Protein AF-D1CSE2-F1 (afdb_monomer)

Structure (mmCIF, N/CA/C/O backbone):
data_AF-D1CSE2-F1
#
_entry.id   AF-D1CSE2-F1
#
loop_
_atom_site.group_PDB
_atom_site.id
_atom_site.type_symbol
_atom_site.label_atom_id
_atom_site.label_alt_id
_atom_site.label_comp_id
_atom_site.label_asym_id
_atom_site.label_entity_id
_atom_site.label_seq_id
_atom_site.pdbx_PDB_ins_code
_atom_site.Cartn_x
_atom_site.Cartn_y
_atom_site.Cartn_z
_atom_site.occupancy
_atom_site.B_iso_or_equiv
_atom_site.auth_seq_id
_atom_site.auth_comp_id
_atom_site.auth_asym_id
_atom_site.auth_atom_id
_atom_site.pdbx_PDB_model_num
ATOM 1 N N . PHE A 1 1 ? -4.106 7.286 -16.948 1.00 47.62 1 PHE A N 1
ATOM 2 C CA . PHE A 1 1 ? -4.965 6.828 -15.831 1.00 47.62 1 PHE A CA 1
ATOM 3 C C . PHE A 1 1 ? -6.020 5.774 -16.236 1.00 47.62 1 PHE A C 1
ATOM 5 O O . PHE A 1 1 ? -6.965 5.538 -15.498 1.00 47.62 1 PHE A O 1
ATOM 12 N N . ALA A 1 2 ? -5.854 5.065 -17.362 1.00 51.59 2 ALA A N 1
ATOM 13 C CA . ALA A 1 2 ? -6.944 4.370 -18.063 1.00 51.59 2 ALA A CA 1
ATOM 14 C C . ALA A 1 2 ? -7.133 2.861 -17.750 1.00 51.59 2 ALA A C 1
ATOM 16 O O . ALA A 1 2 ? -7.564 2.118 -18.621 1.0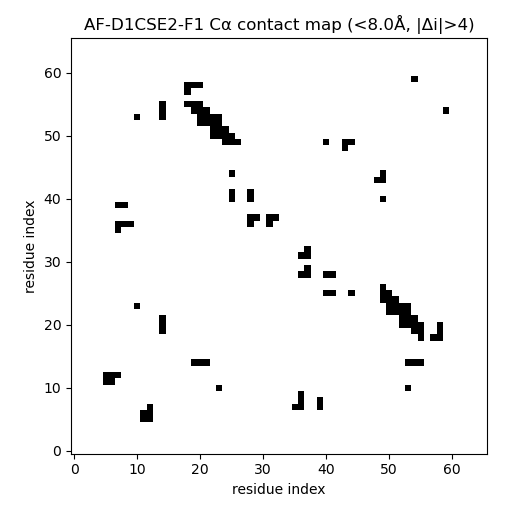0 51.59 2 ALA A O 1
ATOM 17 N N . LYS A 1 3 ? -6.793 2.369 -16.548 1.00 56.97 3 LYS A N 1
ATOM 18 C CA . LYS A 1 3 ? -6.874 0.917 -16.231 1.00 56.97 3 LYS A CA 1
ATOM 19 C C . LYS A 1 3 ? -7.734 0.536 -15.022 1.00 56.97 3 LYS A C 1
ATOM 21 O O . LYS A 1 3 ? -7.710 -0.621 -14.622 1.00 56.97 3 LYS A O 1
ATOM 26 N N . GLY A 1 4 ? -8.474 1.471 -14.421 1.00 58.19 4 GLY A N 1
ATOM 27 C CA . GLY A 1 4 ? -9.294 1.142 -13.247 1.00 58.19 4 GLY A CA 1
ATOM 28 C C . GLY A 1 4 ? -8.462 0.617 -12.071 1.00 58.19 4 GLY A C 1
ATOM 29 O O . GLY A 1 4 ? -8.943 -0.203 -11.296 1.00 58.19 4 GLY A O 1
ATOM 30 N N . PHE A 1 5 ? -7.208 1.079 -11.926 1.00 59.88 5 PHE A N 1
ATOM 31 C CA . PHE A 1 5 ? -6.338 0.677 -10.814 1.00 59.88 5 PHE A CA 1
ATOM 32 C C . PHE A 1 5 ? -7.026 0.870 -9.460 1.00 59.88 5 PHE A C 1
ATOM 34 O O . PHE A 1 5 ? -6.836 0.062 -8.574 1.00 59.88 5 PHE A O 1
ATOM 41 N N . ASN A 1 6 ? -7.937 1.832 -9.335 1.00 61.81 6 ASN A N 1
ATOM 42 C CA . ASN A 1 6 ? -8.766 2.057 -8.149 1.00 61.81 6 ASN A CA 1
ATOM 43 C C . ASN A 1 6 ? -9.530 0.807 -7.657 1.00 61.81 6 ASN A C 1
ATOM 45 O O . ASN A 1 6 ? -9.809 0.704 -6.465 1.00 61.81 6 ASN A O 1
ATOM 49 N N . GLU A 1 7 ? -9.896 -0.113 -8.555 1.00 64.75 7 GLU A N 1
ATOM 50 C CA . GLU A 1 7 ? -10.622 -1.346 -8.222 1.00 64.75 7 GLU A CA 1
ATOM 51 C C . GLU A 1 7 ? -9.689 -2.521 -7.911 1.00 64.75 7 GLU A C 1
ATOM 53 O O . GLU A 1 7 ? -10.061 -3.412 -7.149 1.00 64.75 7 GLU A O 1
ATOM 58 N N . ILE A 1 8 ? -8.482 -2.527 -8.486 1.00 68.88 8 ILE A N 1
ATOM 59 C CA . ILE A 1 8 ? -7.526 -3.643 -8.384 1.00 68.88 8 ILE A CA 1
ATOM 60 C C . ILE A 1 8 ? -6.324 -3.353 -7.482 1.00 68.88 8 ILE A C 1
ATOM 62 O O . ILE A 1 8 ? -5.603 -4.286 -7.132 1.00 68.88 8 ILE A O 1
ATOM 66 N N . ASP A 1 9 ? -6.091 -2.088 -7.134 1.00 79.25 9 ASP A N 1
ATOM 67 C CA . ASP A 1 9 ? -4.960 -1.646 -6.333 1.00 79.25 9 ASP A CA 1
ATOM 68 C C . ASP A 1 9 ? -5.219 -2.015 -4.864 1.00 79.25 9 ASP A C 1
ATOM 70 O O . ASP A 1 9 ? -6.096 -1.428 -4.211 1.00 79.25 9 ASP A O 1
ATOM 74 N N . PRO A 1 10 ? -4.467 -2.988 -4.321 1.00 82.94 10 PRO A N 1
ATOM 75 C CA . PRO A 1 10 ? -4.628 -3.420 -2.940 1.00 82.94 10 PRO A CA 1
ATOM 76 C C . PRO A 1 10 ? -4.360 -2.283 -1.947 1.00 82.94 10 PRO A C 1
ATOM 78 O O . PRO A 1 10 ? -4.964 -2.260 -0.880 1.00 82.94 10 PRO A O 1
ATOM 81 N N . VAL A 1 11 ? -3.488 -1.327 -2.281 1.00 86.81 11 VAL A N 1
ATOM 82 C CA . VAL A 1 11 ? -3.139 -0.199 -1.413 1.00 86.81 11 VAL A CA 1
ATOM 83 C C . VAL A 1 11 ? -4.344 0.728 -1.258 1.00 86.81 11 VAL A C 1
ATOM 85 O O . VAL A 1 11 ? -4.680 1.123 -0.143 1.00 86.81 11 VAL A O 1
ATOM 88 N N . ILE A 1 12 ? -5.062 1.015 -2.346 1.00 86.31 12 ILE A N 1
ATOM 89 C CA . ILE A 1 12 ? -6.289 1.825 -2.296 1.00 86.31 12 ILE A CA 1
ATOM 90 C C . ILE A 1 12 ? -7.389 1.097 -1.512 1.00 86.31 12 ILE A C 1
ATOM 92 O O . ILE A 1 12 ? -8.068 1.719 -0.691 1.00 86.31 12 ILE A O 1
ATOM 96 N N . GLN A 1 13 ? -7.553 -0.213 -1.718 1.00 85.94 13 GLN A N 1
ATOM 97 C CA . GLN A 1 13 ? -8.541 -1.004 -0.977 1.00 85.94 13 GLN A CA 1
ATOM 98 C C . GLN A 1 13 ? -8.264 -1.002 0.535 1.00 85.94 13 GLN A C 1
ATOM 100 O O . GLN A 1 13 ? -9.169 -0.712 1.318 1.00 85.94 13 GLN A O 1
ATOM 105 N N . ILE A 1 14 ? -7.012 -1.237 0.945 1.00 86.25 14 ILE A N 1
ATOM 106 C CA . ILE A 1 14 ? -6.604 -1.213 2.359 1.00 86.25 14 ILE A CA 1
ATOM 107 C C . ILE A 1 14 ? -6.763 0.194 2.951 1.00 86.25 14 ILE A C 1
ATOM 109 O O . ILE A 1 14 ? -7.208 0.336 4.093 1.00 86.25 14 ILE A O 1
ATOM 113 N N . ALA A 1 15 ? -6.450 1.246 2.188 1.00 87.12 15 ALA A N 1
ATOM 114 C CA . ALA A 1 15 ? -6.621 2.627 2.635 1.00 87.12 15 ALA A CA 1
ATOM 115 C C . ALA A 1 15 ? -8.094 2.971 2.907 1.00 87.12 15 ALA A C 1
ATOM 117 O O . ALA A 1 15 ? -8.391 3.633 3.905 1.00 87.12 15 ALA A O 1
ATOM 118 N N . ARG A 1 16 ? -9.009 2.492 2.051 1.00 84.56 16 ARG A N 1
ATOM 119 C CA . ARG A 1 16 ? -10.461 2.661 2.217 1.00 84.56 16 ARG A CA 1
ATOM 120 C C . ARG A 1 16 ? -11.008 1.873 3.406 1.00 84.56 16 ARG A C 1
ATOM 122 O O . ARG A 1 16 ? -11.853 2.397 4.119 1.00 84.56 16 ARG A O 1
ATOM 129 N N . SER A 1 17 ? -10.538 0.643 3.634 1.00 84.25 17 SER A N 1
ATOM 130 C CA . SER A 1 17 ? -11.027 -0.190 4.743 1.00 84.25 17 SER A CA 1
ATOM 131 C C . SER A 1 17 ? -10.482 0.245 6.103 1.00 84.25 17 SER A C 1
ATOM 133 O O . SER A 1 17 ? -11.184 0.179 7.105 1.00 84.25 17 SER A O 1
ATOM 135 N N . THR A 1 18 ? -9.213 0.649 6.151 1.00 83.56 18 THR A N 1
ATOM 136 C CA . THR A 1 18 ? -8.493 0.859 7.414 1.00 83.56 18 THR A CA 1
ATOM 137 C C . THR A 1 18 ? -8.627 2.294 7.914 1.00 83.56 18 THR A C 1
ATOM 139 O O . THR A 1 18 ? -8.618 2.515 9.122 1.00 83.56 18 THR A O 1
ATOM 142 N N . MET A 1 19 ? -8.733 3.275 7.002 1.00 83.62 19 MET A N 1
ATOM 143 C CA . MET A 1 19 ? -8.804 4.718 7.305 1.00 83.62 19 MET A CA 1
ATOM 144 C C . MET A 1 19 ? -7.703 5.226 8.265 1.00 83.62 19 MET A C 1
ATOM 146 O O . MET A 1 19 ? -7.860 6.272 8.893 1.00 83.62 19 MET A O 1
ATOM 150 N N . LYS A 1 20 ? -6.579 4.500 8.353 1.00 85.88 20 LYS A N 1
ATOM 151 C CA . LYS A 1 20 ? -5.376 4.807 9.144 1.00 85.88 20 LYS A CA 1
ATOM 152 C C . LYS A 1 20 ? -4.122 4.586 8.297 1.00 85.88 20 LYS A C 1
ATOM 154 O O . LYS A 1 20 ? -4.194 3.991 7.221 1.00 85.88 20 LYS A O 1
ATOM 159 N N . ALA A 1 21 ? -2.977 5.054 8.791 1.00 88.19 21 ALA A N 1
ATOM 160 C CA . ALA A 1 21 ? -1.680 4.774 8.184 1.00 88.19 21 ALA A CA 1
ATOM 161 C C . ALA A 1 21 ? -1.351 3.272 8.225 1.00 88.19 21 ALA A C 1
ATOM 163 O O . ALA A 1 21 ? -1.566 2.623 9.249 1.00 88.19 21 ALA A O 1
ATOM 164 N N . PHE A 1 22 ? -0.792 2.735 7.141 1.00 89.56 22 PHE A N 1
ATOM 165 C CA . PHE A 1 22 ? -0.314 1.353 7.081 1.00 89.56 22 PHE A CA 1
ATOM 166 C C . PHE A 1 22 ? 0.914 1.219 6.176 1.00 89.56 22 PHE A C 1
ATOM 168 O O . PHE A 1 22 ? 1.138 2.022 5.267 1.00 89.56 22 PHE A O 1
ATOM 175 N N . THR A 1 23 ? 1.714 0.188 6.433 1.00 90.44 23 THR A N 1
ATOM 176 C CA . THR A 1 23 ? 2.862 -0.203 5.609 1.00 90.44 23 THR A CA 1
ATOM 177 C C . THR A 1 23 ? 2.464 -1.306 4.636 1.00 90.44 23 THR A C 1
ATOM 179 O O . THR A 1 23 ? 1.577 -2.117 4.906 1.00 90.44 23 THR A O 1
ATOM 182 N N . TRP A 1 24 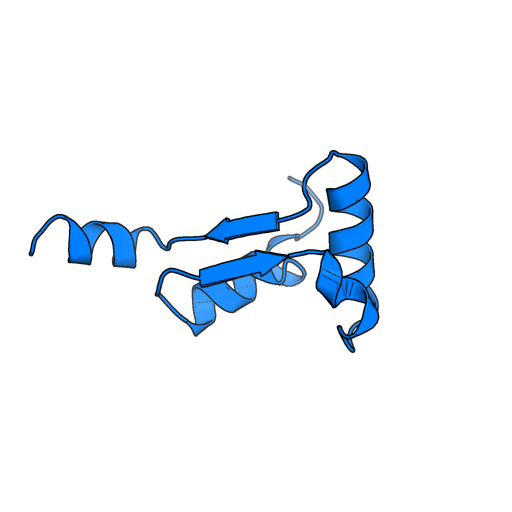? 3.146 -1.374 3.499 1.00 88.81 24 TRP A N 1
ATOM 183 C CA . TRP A 1 24 ? 2.990 -2.465 2.543 1.00 88.81 24 TRP A CA 1
ATOM 184 C C . TRP A 1 24 ? 4.318 -2.797 1.867 1.00 88.81 24 TRP A C 1
ATOM 186 O O . TRP A 1 24 ? 5.224 -1.967 1.766 1.00 88.81 24 TRP A O 1
ATOM 196 N N . SER A 1 25 ? 4.443 -4.044 1.412 1.00 86.62 25 SER A N 1
ATOM 197 C CA . SER A 1 25 ? 5.632 -4.535 0.719 1.00 86.62 25 SER A CA 1
ATOM 198 C C . SER A 1 25 ? 5.285 -5.636 -0.277 1.00 86.62 25 SER A C 1
ATOM 200 O O . SER A 1 25 ? 4.539 -6.571 0.018 1.00 86.62 25 SER A O 1
ATOM 202 N N . SER A 1 26 ? 5.911 -5.555 -1.447 1.00 79.44 26 SER A N 1
ATOM 203 C CA . SER A 1 26 ? 5.904 -6.574 -2.498 1.00 79.44 26 SER A CA 1
ATOM 204 C C . SER A 1 26 ? 6.648 -7.854 -2.099 1.00 79.44 26 SER A C 1
ATOM 206 O O . SER A 1 26 ? 6.475 -8.879 -2.761 1.00 79.44 26 SER A O 1
ATOM 208 N N . ALA A 1 27 ? 7.428 -7.851 -1.008 1.00 72.25 27 ALA A N 1
ATOM 209 C CA . ALA A 1 27 ? 8.118 -9.044 -0.505 1.00 72.25 27 ALA A CA 1
ATOM 210 C C . ALA A 1 27 ? 7.134 -10.180 -0.163 1.00 72.25 27 ALA A C 1
ATOM 212 O O . ALA A 1 27 ? 7.414 -11.349 -0.432 1.00 72.25 27 ALA A O 1
ATOM 213 N N . ASN A 1 28 ? 5.934 -9.825 0.311 1.00 63.62 28 ASN A N 1
ATOM 214 C CA . ASN A 1 2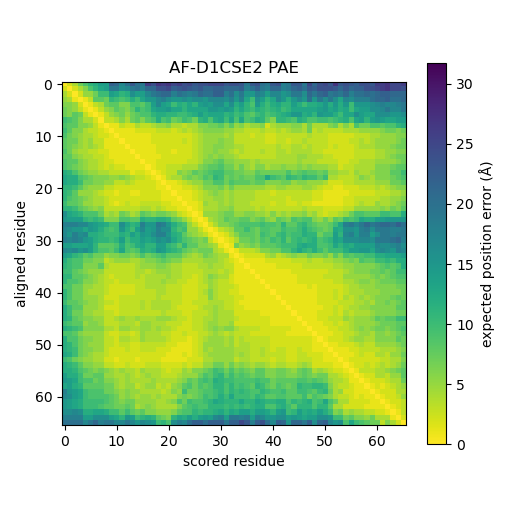8 ? 4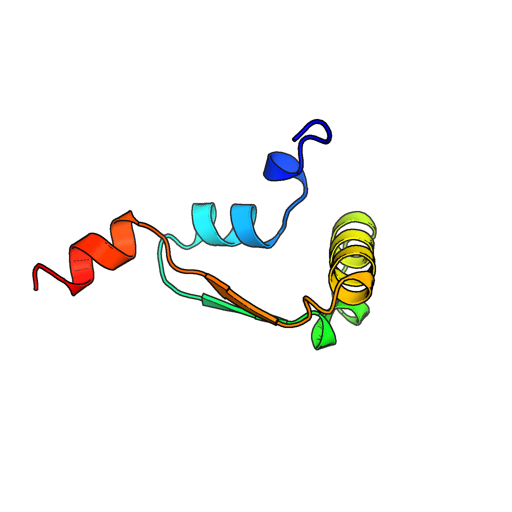.856 -10.768 0.614 1.00 63.62 28 ASN A CA 1
ATOM 215 C C . ASN A 1 28 ? 3.989 -11.124 -0.608 1.00 63.62 28 ASN A C 1
ATOM 217 O O . ASN A 1 28 ? 3.037 -11.885 -0.488 1.00 63.62 28 ASN A O 1
ATOM 221 N N . SER A 1 29 ? 4.314 -10.658 -1.820 1.00 63.12 29 SER A N 1
ATOM 222 C CA . SER A 1 29 ? 3.537 -10.963 -3.041 1.00 63.12 29 SER A CA 1
ATOM 223 C C . SER A 1 29 ? 3.443 -12.461 -3.380 1.00 63.12 29 SER A C 1
ATOM 225 O O . SER A 1 29 ? 2.604 -12.857 -4.189 1.00 63.12 29 SER A O 1
ATOM 227 N N . ARG A 1 30 ? 4.288 -13.315 -2.781 1.00 61.22 30 ARG A N 1
ATOM 228 C CA . ARG A 1 30 ? 4.190 -14.784 -2.886 1.00 61.22 30 ARG A CA 1
ATOM 229 C C . ARG A 1 30 ? 3.105 -15.390 -1.991 1.00 61.22 30 ARG A C 1
ATOM 231 O O . ARG A 1 30 ? 2.599 -16.451 -2.329 1.00 61.22 30 ARG A O 1
ATOM 238 N N . THR A 1 31 ? 2.742 -14.738 -0.886 1.00 64.44 31 THR A N 1
ATOM 239 C CA . THR A 1 31 ? 1.692 -15.200 0.043 1.00 64.44 31 THR A CA 1
ATOM 240 C C . THR A 1 31 ? 0.324 -14.589 -0.270 1.00 64.44 31 THR A C 1
ATOM 242 O O . THR A 1 31 ? -0.701 -15.032 0.252 1.00 64.44 31 THR A O 1
ATOM 245 N N . VAL A 1 32 ? 0.284 -13.598 -1.166 1.00 71.06 32 VAL A N 1
ATOM 246 C CA . VAL A 1 32 ? -0.947 -12.993 -1.678 1.00 71.06 32 VAL A CA 1
ATOM 247 C C . VAL A 1 32 ? -1.738 -14.022 -2.492 1.00 71.06 32 VAL A C 1
ATOM 249 O O . VAL A 1 32 ? -1.325 -14.427 -3.576 1.00 71.06 32 VAL A O 1
ATOM 252 N N . ARG A 1 33 ? -2.920 -14.405 -1.991 1.00 67.69 33 ARG A N 1
ATOM 253 C CA . ARG A 1 33 ? -3.794 -15.414 -2.622 1.00 67.69 33 ARG A CA 1
ATOM 254 C C . ARG A 1 33 ? -4.372 -14.985 -3.978 1.00 67.69 33 ARG A C 1
ATOM 256 O O . ARG A 1 33 ? -4.744 -15.834 -4.781 1.00 67.69 33 ARG A O 1
ATOM 263 N N . SER A 1 34 ? -4.465 -13.681 -4.250 1.00 81.31 34 SER A N 1
ATOM 264 C CA . SER A 1 34 ? -5.047 -13.160 -5.493 1.00 81.31 34 SER A CA 1
ATOM 265 C C . SER A 1 34 ? -3.997 -12.968 -6.590 1.00 81.31 34 SER A C 1
ATOM 267 O O . SER A 1 34 ? -3.085 -12.148 -6.460 1.00 81.31 34 SER A O 1
ATOM 269 N N . ARG A 1 35 ? -4.177 -13.659 -7.727 1.00 83.50 35 ARG A N 1
ATOM 270 C CA . ARG A 1 35 ? -3.314 -13.537 -8.919 1.00 83.50 35 ARG A CA 1
ATOM 271 C C . ARG A 1 35 ? -3.207 -12.095 -9.426 1.00 83.50 35 ARG A C 1
ATOM 273 O O . ARG A 1 35 ? -2.122 -11.673 -9.812 1.00 83.50 35 ARG A O 1
ATOM 280 N N . ARG A 1 36 ? -4.311 -11.338 -9.406 1.00 81.62 36 ARG A N 1
ATOM 281 C CA . ARG A 1 36 ? -4.340 -9.935 -9.865 1.00 81.62 36 ARG A CA 1
ATOM 282 C C . ARG A 1 36 ? -3.499 -9.030 -8.965 1.00 81.62 36 ARG A C 1
ATOM 284 O O . ARG A 1 36 ? -2.701 -8.248 -9.464 1.00 81.62 36 ARG A O 1
ATOM 291 N N . VAL A 1 37 ? -3.617 -9.202 -7.649 1.00 79.38 37 VAL A N 1
ATOM 292 C CA . VAL A 1 37 ? -2.848 -8.430 -6.660 1.00 79.38 37 VAL A CA 1
ATOM 293 C C . VAL A 1 37 ? -1.357 -8.773 -6.733 1.00 79.38 37 VAL A C 1
ATOM 295 O O . VAL A 1 37 ? -0.505 -7.892 -6.656 1.00 79.38 37 VAL A O 1
ATOM 298 N N . ARG A 1 38 ? -1.020 -10.050 -6.948 1.00 84.62 38 ARG A N 1
ATOM 299 C CA . ARG A 1 38 ? 0.364 -10.469 -7.193 1.00 84.62 38 ARG A CA 1
ATOM 300 C C . ARG A 1 38 ? 0.944 -9.814 -8.452 1.00 84.62 38 ARG A C 1
ATOM 302 O O . ARG A 1 38 ? 2.067 -9.325 -8.393 1.00 84.62 38 ARG A O 1
ATOM 309 N N . GLN A 1 39 ? 0.194 -9.789 -9.557 1.00 85.06 39 GLN A N 1
ATOM 310 C CA . GLN A 1 39 ? 0.643 -9.148 -10.797 1.00 85.06 39 GLN A CA 1
ATOM 311 C C . GLN A 1 39 ? 0.871 -7.644 -10.607 1.00 85.06 39 GLN A C 1
ATOM 313 O O . GLN A 1 39 ? 1.905 -7.145 -11.025 1.00 85.06 39 GLN A O 1
ATOM 318 N N . PHE A 1 40 ? -0.020 -6.951 -9.891 1.00 84.88 40 PHE A N 1
ATOM 319 C CA . PHE A 1 40 ? 0.154 -5.534 -9.559 1.00 84.88 40 PHE A CA 1
ATOM 320 C C . PHE A 1 40 ? 1.496 -5.255 -8.863 1.00 84.88 40 PHE A C 1
ATOM 322 O O . PHE A 1 40 ? 2.238 -4.369 -9.280 1.00 84.88 40 PHE A O 1
ATOM 329 N N . TYR A 1 41 ? 1.852 -6.043 -7.840 1.00 86.56 41 TYR A N 1
ATOM 330 C CA . TYR A 1 41 ? 3.136 -5.875 -7.152 1.00 86.56 41 TYR A CA 1
ATOM 331 C C . TYR A 1 41 ? 4.346 -6.215 -8.032 1.00 86.56 41 TYR A C 1
ATOM 333 O O . TYR A 1 41 ? 5.399 -5.605 -7.859 1.00 86.56 41 TYR A O 1
ATOM 341 N N . LEU A 1 42 ? 4.224 -7.173 -8.958 1.00 87.38 42 LEU A N 1
ATOM 342 C CA . LEU A 1 42 ? 5.287 -7.490 -9.919 1.00 87.38 42 LEU A CA 1
ATOM 343 C C . LEU A 1 42 ? 5.493 -6.352 -10.923 1.00 87.38 42 LEU A C 1
ATOM 345 O O . LEU A 1 42 ? 6.634 -5.961 -11.161 1.00 87.38 42 LEU A O 1
ATOM 349 N N . ASP A 1 43 ? 4.404 -5.793 -11.450 1.00 88.06 43 ASP A N 1
ATOM 350 C CA . ASP A 1 43 ? 4.447 -4.655 -12.366 1.00 88.06 43 ASP A CA 1
ATOM 351 C C . ASP A 1 43 ? 5.081 -3.440 -11.669 1.00 88.06 43 ASP A C 1
ATOM 353 O O . ASP A 1 43 ? 6.031 -2.858 -12.186 1.00 88.06 43 ASP A O 1
ATOM 357 N N . ALA A 1 44 ? 4.635 -3.114 -10.448 1.00 88.69 44 ALA A N 1
ATOM 358 C CA . ALA A 1 44 ? 5.196 -2.028 -9.638 1.00 88.69 44 ALA A CA 1
ATOM 359 C C . ALA A 1 44 ? 6.693 -2.228 -9.336 1.00 88.69 44 ALA A C 1
ATOM 361 O O . ALA A 1 44 ? 7.486 -1.287 -9.422 1.00 88.69 44 ALA A O 1
ATOM 362 N N . ALA A 1 45 ? 7.107 -3.467 -9.054 1.00 89.38 45 ALA A N 1
ATOM 363 C CA . ALA A 1 45 ? 8.505 -3.810 -8.826 1.00 89.38 45 ALA A CA 1
ATOM 364 C C . ALA A 1 45 ? 9.393 -3.594 -10.066 1.00 89.38 45 ALA A C 1
ATOM 366 O O . ALA A 1 45 ? 10.581 -3.301 -9.900 1.00 89.38 45 ALA A O 1
ATOM 367 N N . GLY A 1 46 ? 8.833 -3.699 -11.278 1.00 90.38 46 GLY A N 1
ATOM 368 C CA . GLY A 1 46 ? 9.504 -3.339 -12.533 1.00 90.38 46 GLY A CA 1
ATOM 369 C C . GLY A 1 46 ? 9.868 -1.853 -12.621 1.00 90.38 46 GLY A C 1
ATOM 370 O O . GLY A 1 46 ? 10.856 -1.505 -13.258 1.00 90.38 46 GLY A O 1
ATOM 371 N N . PHE A 1 47 ? 9.141 -0.993 -11.902 1.00 89.94 47 PHE A N 1
ATOM 372 C CA . PHE A 1 47 ? 9.430 0.439 -11.758 1.00 89.94 47 PHE A CA 1
ATOM 373 C C . PHE A 1 47 ? 10.225 0.775 -10.483 1.00 89.94 47 PHE A C 1
ATOM 375 O O . PHE A 1 47 ? 10.371 1.941 -10.132 1.00 89.94 47 PHE A O 1
ATOM 382 N N . GLY A 1 48 ? 10.708 -0.231 -9.745 1.00 91.25 48 GLY A N 1
ATOM 383 C CA . GLY A 1 48 ? 11.418 -0.030 -8.476 1.00 91.25 48 GLY A CA 1
ATOM 384 C C . GLY A 1 48 ? 10.513 0.249 -7.268 1.00 91.25 48 GLY A C 1
ATOM 385 O O . GLY A 1 48 ? 11.010 0.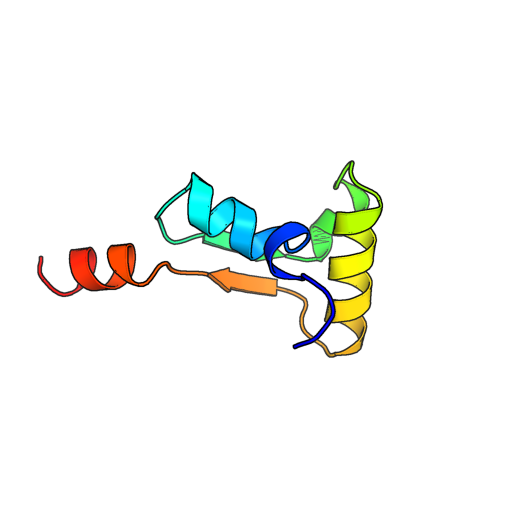386 -6.152 1.00 91.25 48 GLY A O 1
ATOM 386 N N . ILE A 1 49 ? 9.189 0.257 -7.441 1.00 91.19 49 ILE A N 1
ATOM 387 C CA . ILE A 1 49 ? 8.227 0.482 -6.359 1.00 91.19 49 ILE A CA 1
ATOM 388 C C . ILE A 1 49 ? 7.949 -0.854 -5.669 1.00 91.19 49 ILE A C 1
ATOM 390 O O . ILE A 1 49 ? 7.176 -1.683 -6.149 1.00 91.19 49 ILE A O 1
ATOM 394 N N . ARG A 1 50 ? 8.615 -1.092 -4.537 1.00 91.19 50 ARG A N 1
ATOM 395 C CA . ARG A 1 50 ? 8.576 -2.396 -3.849 1.00 91.19 50 ARG A CA 1
ATOM 396 C C . ARG A 1 50 ? 7.953 -2.358 -2.467 1.00 91.19 50 ARG A C 1
ATOM 398 O O . ARG A 1 50 ? 7.583 -3.418 -1.966 1.00 91.19 50 ARG A O 1
ATOM 405 N N . SER A 1 51 ? 7.835 -1.190 -1.862 1.00 91.25 51 SER A N 1
ATOM 406 C CA . SER A 1 51 ? 7.297 -1.009 -0.518 1.00 91.25 51 SER A CA 1
ATOM 407 C C . SER A 1 51 ? 6.932 0.448 -0.297 1.00 91.25 51 SER A C 1
ATOM 409 O O . SER A 1 51 ? 7.438 1.325 -0.997 1.00 91.25 51 SER A O 1
ATOM 411 N N . GLY A 1 52 ? 6.109 0.710 0.710 1.00 91.44 52 GLY A N 1
ATOM 412 C CA . GLY A 1 52 ? 5.752 2.070 1.073 1.00 91.44 52 GLY A CA 1
ATOM 413 C C . GLY A 1 52 ? 4.926 2.156 2.345 1.00 91.44 52 GLY A C 1
ATOM 414 O O . GLY A 1 52 ? 4.543 1.148 2.945 1.00 91.44 52 GLY A O 1
ATOM 415 N N . ILE A 1 53 ? 4.658 3.398 2.732 1.00 91.06 53 ILE A N 1
ATOM 416 C CA . ILE A 1 53 ? 3.678 3.758 3.750 1.00 91.06 53 ILE A CA 1
ATOM 417 C C . ILE A 1 53 ? 2.577 4.526 3.038 1.00 91.06 53 ILE A C 1
ATOM 419 O O . ILE A 1 53 ? 2.850 5.453 2.278 1.00 91.06 53 ILE A O 1
ATOM 423 N N . THR A 1 54 ? 1.334 4.152 3.300 1.00 91.44 54 THR A N 1
ATOM 424 C CA . THR A 1 54 ? 0.169 4.879 2.811 1.00 91.44 54 THR A CA 1
ATOM 425 C C . THR A 1 54 ? -0.566 5.466 3.998 1.00 91.44 54 THR A C 1
ATOM 427 O O . THR A 1 54 ? -0.851 4.770 4.971 1.00 91.44 54 THR A O 1
ATOM 430 N N . MET A 1 55 ? -0.876 6.758 3.913 1.00 88.69 55 MET A N 1
ATOM 431 C CA . MET A 1 55 ? -1.663 7.469 4.910 1.00 88.69 55 MET A CA 1
ATOM 432 C C . MET A 1 55 ? -2.848 8.141 4.227 1.00 88.69 55 MET A C 1
ATOM 434 O O . MET A 1 55 ? -2.703 8.768 3.180 1.00 88.69 55 MET A O 1
ATOM 438 N N . ASN A 1 56 ? -4.033 7.987 4.812 1.00 84.31 56 ASN A N 1
ATOM 439 C CA . ASN A 1 56 ? -5.227 8.656 4.320 1.00 84.31 56 ASN A CA 1
ATOM 440 C C . ASN A 1 56 ? -5.190 10.143 4.719 1.00 84.31 56 ASN A C 1
ATOM 442 O O . ASN A 1 56 ? -4.818 10.465 5.846 1.00 84.31 56 ASN A O 1
ATOM 446 N N . SER A 1 57 ? -5.621 11.044 3.832 1.00 83.19 57 SER A N 1
ATOM 447 C CA . SER A 1 57 ? -5.758 12.477 4.127 1.00 83.19 57 SER A CA 1
ATOM 448 C C . SER A 1 57 ? -6.588 12.740 5.391 1.00 83.19 57 SER A C 1
ATOM 450 O O . SER A 1 57 ? -6.199 13.569 6.209 1.00 83.19 57 SER A O 1
ATOM 452 N N . THR A 1 58 ? -7.653 11.970 5.634 1.00 81.12 58 THR A N 1
ATOM 453 C CA . THR A 1 58 ? -8.445 12.092 6.870 1.00 81.12 58 THR A CA 1
ATOM 454 C C . THR A 1 58 ? -7.637 11.732 8.124 1.00 81.12 58 THR A C 1
ATOM 456 O O . THR A 1 58 ? -7.803 12.360 9.168 1.00 81.12 58 THR A O 1
ATOM 459 N N . GLU A 1 59 ? -6.745 10.739 8.038 1.00 81.06 59 GLU A N 1
ATOM 460 C CA . GLU A 1 59 ? -5.840 10.367 9.137 1.00 81.06 59 GLU A CA 1
ATOM 461 C C . GLU A 1 59 ? -4.811 11.468 9.406 1.00 81.06 59 GLU A C 1
ATOM 463 O O . GLU A 1 59 ? -4.563 11.795 10.566 1.00 81.06 59 GLU A O 1
ATOM 468 N N . ILE A 1 60 ? -4.255 12.057 8.343 1.00 80.69 60 ILE A N 1
ATOM 469 C CA . ILE A 1 60 ? -3.303 13.171 8.428 1.00 80.69 60 ILE A CA 1
ATOM 470 C C . ILE A 1 60 ? -3.942 14.345 9.171 1.00 80.69 60 ILE A C 1
ATOM 472 O O . ILE A 1 60 ? -3.390 14.813 10.164 1.00 80.69 60 ILE A O 1
ATOM 476 N N . CYS A 1 61 ? -5.129 14.781 8.739 1.00 79.69 61 CYS A N 1
ATOM 477 C CA . CYS A 1 61 ? -5.828 15.896 9.373 1.00 79.69 61 CYS A CA 1
ATOM 478 C C . CYS A 1 61 ? -6.103 15.638 10.858 1.00 79.69 61 CYS A C 1
ATOM 480 O O . CYS A 1 61 ? -5.925 16.537 11.669 1.00 79.69 61 CYS A O 1
ATOM 482 N N . ARG A 1 62 ? -6.469 14.410 11.245 1.00 80.69 62 ARG A N 1
ATOM 483 C CA . ARG A 1 62 ? -6.718 14.082 12.656 1.00 80.69 62 ARG A CA 1
ATOM 484 C C . ARG A 1 62 ? -5.468 14.192 13.530 1.00 80.69 62 ARG A C 1
ATOM 486 O O . ARG A 1 62 ? -5.589 14.595 14.675 1.00 80.69 62 ARG A O 1
ATOM 493 N N . ARG A 1 63 ? -4.296 13.812 13.009 1.00 80.38 63 ARG A N 1
ATOM 494 C CA . ARG A 1 63 ? -3.025 13.845 13.757 1.00 80.38 63 ARG A CA 1
ATOM 495 C C . ARG A 1 63 ? -2.384 15.226 13.822 1.00 80.38 63 ARG A C 1
ATOM 497 O O . ARG A 1 63 ? -1.610 15.478 14.730 1.00 80.38 63 ARG A O 1
ATOM 504 N N . LEU A 1 64 ? -2.638 16.079 12.831 1.00 82.06 64 LEU A N 1
ATOM 505 C CA . LEU A 1 64 ? -2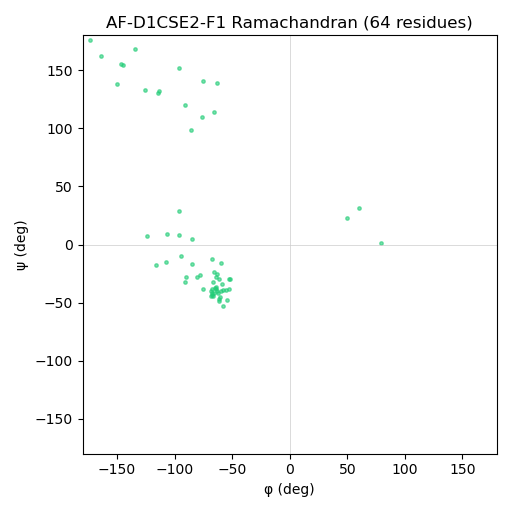.077 17.433 12.788 1.00 82.06 64 LEU A CA 1
ATOM 506 C C . LEU A 1 64 ? -2.904 18.450 13.584 1.00 82.06 64 LEU A C 1
ATOM 508 O O . LEU A 1 64 ? -2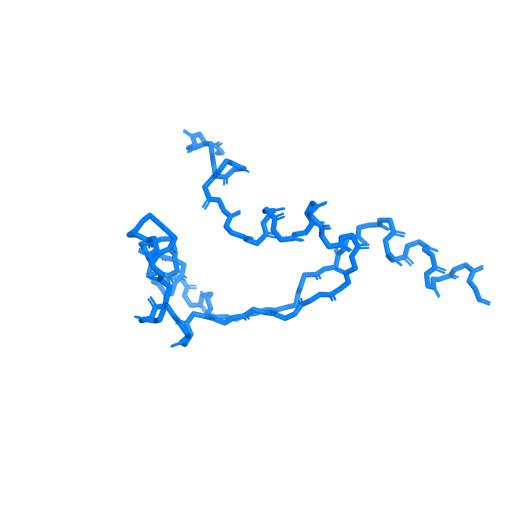.413 19.537 13.865 1.00 82.06 64 LEU A O 1
ATOM 512 N N . LEU A 1 65 ? -4.152 18.112 13.910 1.00 76.00 65 LEU A N 1
ATOM 513 C CA . LEU A 1 65 ? -5.089 18.971 14.640 1.00 76.00 65 LEU A CA 1
ATOM 514 C C . LEU A 1 65 ? -5.314 18.517 16.096 1.00 76.00 65 LEU A C 1
ATOM 516 O O . LEU A 1 65 ? -6.228 19.020 16.747 1.00 76.00 65 LEU A O 1
ATOM 520 N N . SER A 1 66 ? -4.521 17.556 16.583 1.00 67.31 66 SER A N 1
ATOM 521 C CA . S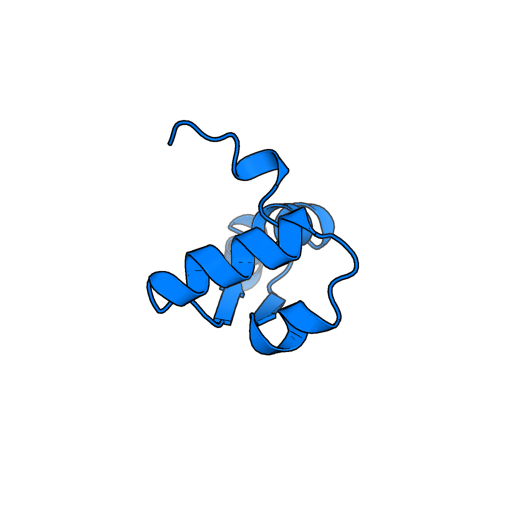ER A 1 66 ? -4.514 17.055 17.967 1.00 67.31 66 SER A CA 1
ATOM 522 C C . SER A 1 66 ? -3.293 17.556 18.719 1.00 67.31 66 SER A C 1
ATOM 52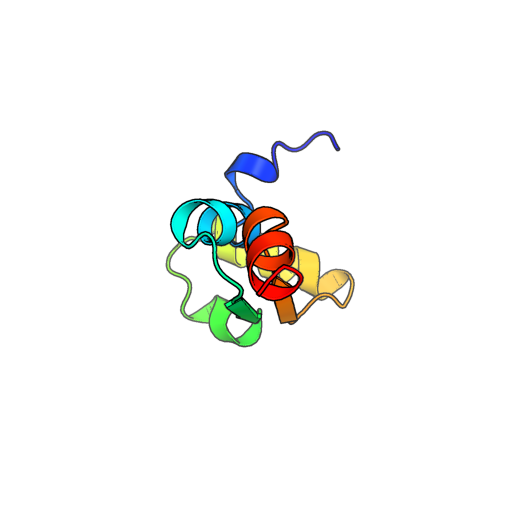4 O O . SER A 1 66 ? -3.453 17.960 19.887 1.00 67.31 66 SER A O 1
#

Nearest PDB structures (foldseek):
  1l3l-assembly2_A  TM=9.081E-01  e=1.523E-02  Agrobacterium tumefaciens
  1l3l-assembly2_C  TM=9.252E-01  e=3.862E-02  Agrobacterium tumefaciens
  1h0m-assembly1_A  TM=9.104E-01  e=7.025E-02  Agrobacterium tumefaciens
  1h0m-assembly2_C  TM=9.099E-01  e=8.024E-02  Agrobacterium tumefaciens

Sequence (66 aa):
FAKGFNEIDPVIQIARSTMKAFTWSSANSRTVRSRRVRQFYLDAAGFGIRSGITMNSTEICRRLLS

Mean predicted aligned error: 6.75 Å

Solvent-accessible surface area (backbone atoms only — not comparable to full-atom values): 4027 Å² total; per-residue (Å²): 135,92,74,60,51,80,80,60,35,63,67,56,50,51,41,70,74,62,56,41,72,46,76,52,56,42,84,53,38,83,74,48,87,45,70,67,51,28,48,52,41,53,58,37,41,75,74,70,51,43,64,52,76,50,68,36,70,71,38,52,55,57,66,76,76,107

InterPro domains:
  IPR005143 Transcription factor LuxR-like, autoinducer-binding domain [PF03472] (2-55)
  IPR036693 Transcription factor LuxR-like, autoinducer-binding domain superfamily [G3DSA:3.30.450.80] (1-60)
  IPR036693 Transcription factor LuxR-like, autoinducer-binding domain superfamily [SSF75516] (2-56)

Foldseek 3Di:
DPDCCCVLVVLNVCCVVVVAKDKDFLVCLVVPPDPSNSVVQVVCVVVVNGMDIDHDPSNVVVVVVD

Radius of gyration: 13.23 Å; Cα contacts (8 Å, |Δi|>4): 63; chains: 1; bounding box: 22×34×36 Å

pLDDT: mean 79.96, std 10.94, range [47.62, 91.44]

Secondary structure (DSSP, 8-state):
-TT-HHHH-HHHHHHHHH-S-EEEEGGGGGT-S-HHHHHHHHHHHHTT--EEEE--HHHHHHHH--

Organism: Ensifer adhaerens (NCBI:txid106592)